Protein AF-A0A9D5B406-F1 (afdb_monomer_lite)

InterPro domains:
  IPR000823 Plant peroxidase [PR00461] (24-37)
  IPR000823 Plant peroxidase [PR00461] (43-53)
  IPR000823 Plant peroxidase [PR00461] (62-77)
  IPR000823 Plant peroxidase [PTHR31388] (1-112)
  IPR002016 Haem peroxidase [PF00141] (1-112)
  IPR002016 Haem peroxidase [PR00458] (44-61)
  IPR002016 Haem peroxidase [PR00458] (62-74)
  IPR002016 Haem peroxidase [PS50873] (1-112)
  IPR010255 Haem peroxidase superfamily [SSF48113] (1-112)

Sequence (112 aa):
SILLDDSTTIESEKTALPNLNSARGFQVIDNAKSQVEKVCPGVVSCADIVAVAARDASFAVGGPSWTVKLGRRDSTTASKSLANTDLPFFTDDLQTLISKFTIKGLTAKDMV

pLDDT: mean 97.73, std 0.97, range [92.56, 98.75]

Foldseek 3Di:
DQLDDDDPAADHLCCAPCNPVNPDDSVVLVVVVVVVCVVPNPDAASVVSVQVVVQVVCVVVPHDHDDGDGDDHDDPYHDSPCSNQLDDDPPDDLVRQQVSCVVVVHHSVNSD

Organism: Pisum sativum (NCBI:txid3888)

Structure (mmCIF, N/CA/C/O backbone):
data_AF-A0A9D5B406-F1
#
_entry.id   AF-A0A9D5B406-F1
#
loop_
_atom_site.group_PDB
_atom_site.id
_atom_site.type_symbol
_atom_site.label_atom_id
_atom_site.label_alt_id
_atom_site.label_comp_id
_atom_site.label_asym_id
_atom_site.label_entity_id
_atom_site.label_seq_id
_atom_site.pdbx_PDB_ins_code
_atom_site.Cartn_x
_atom_site.Cartn_y
_atom_site.Cartn_z
_atom_site.occupancy
_atom_site.B_iso_or_equiv
_atom_site.auth_seq_id
_atom_site.auth_comp_id
_atom_site.auth_asym_id
_atom_site.auth_atom_id
_atom_site.pdbx_PDB_model_num
ATOM 1 N N . SER A 1 1 ? -0.077 0.288 6.551 1.00 97.62 1 SER A N 1
ATOM 2 C CA . SER A 1 1 ? 0.194 1.652 7.029 1.00 97.62 1 SER A CA 1
ATOM 3 C C . SER A 1 1 ? -0.339 2.738 6.106 1.00 97.62 1 SER A C 1
ATOM 5 O O . SER A 1 1 ? -0.927 3.667 6.634 1.00 97.62 1 SER A O 1
ATOM 7 N N . ILE A 1 2 ? -0.239 2.620 4.773 1.00 98.62 2 ILE A N 1
ATOM 8 C CA . ILE A 1 2 ? -0.713 3.635 3.798 1.00 98.62 2 ILE A CA 1
ATOM 9 C C . ILE A 1 2 ? -2.132 4.205 4.003 1.00 98.62 2 ILE A C 1
ATOM 11 O O . ILE A 1 2 ? -2.424 5.320 3.582 1.00 98.62 2 ILE A O 1
ATOM 15 N N . LEU A 1 3 ? -3.031 3.458 4.646 1.00 98.50 3 LEU A N 1
ATOM 16 C CA . LEU A 1 3 ? -4.400 3.904 4.912 1.00 98.50 3 LEU A CA 1
ATOM 17 C C . LEU A 1 3 ? -4.514 4.903 6.075 1.00 98.50 3 LEU A C 1
ATOM 19 O O . LEU A 1 3 ? -5.529 5.587 6.160 1.00 98.50 3 LEU A O 1
ATOM 23 N N . LEU A 1 4 ? -3.504 4.989 6.946 1.00 98.44 4 LEU A N 1
ATOM 24 C CA . LEU A 1 4 ? -3.512 5.861 8.121 1.00 98.44 4 LEU A CA 1
ATOM 25 C C . LEU A 1 4 ? -3.400 7.331 7.704 1.00 98.44 4 LEU A C 1
ATOM 27 O O . LEU A 1 4 ? -2.519 7.692 6.921 1.00 98.44 4 LEU A O 1
ATOM 31 N N . ASP A 1 5 ? -4.285 8.166 8.240 1.00 98.25 5 ASP A N 1
ATOM 32 C CA . ASP A 1 5 ? -4.246 9.619 8.071 1.00 98.25 5 ASP A CA 1
ATOM 33 C C . ASP A 1 5 ? -3.248 10.282 9.026 1.00 98.25 5 ASP A C 1
ATOM 35 O O . ASP A 1 5 ? -2.796 9.677 10.003 1.00 98.25 5 ASP A O 1
ATOM 39 N N . ASP A 1 6 ? -2.900 11.534 8.721 1.00 97.19 6 ASP A N 1
ATOM 40 C CA . ASP A 1 6 ? -2.047 12.351 9.582 1.00 97.19 6 ASP A CA 1
ATOM 41 C C . ASP A 1 6 ? -2.679 12.528 10.970 1.00 97.19 6 ASP A C 1
ATOM 43 O O . ASP A 1 6 ? -3.889 12.717 11.122 1.00 97.19 6 ASP A O 1
ATOM 47 N N . SER A 1 7 ? -1.840 12.495 12.002 1.00 96.31 7 SER A N 1
ATOM 48 C CA . SER A 1 7 ? -2.231 12.800 13.379 1.00 96.31 7 SER A CA 1
ATOM 49 C C . SER A 1 7 ? -1.065 13.435 14.140 1.00 96.31 7 SER A C 1
ATOM 51 O O . SER A 1 7 ? 0.005 13.664 13.583 1.00 96.31 7 SER A O 1
ATOM 53 N N . THR A 1 8 ? -1.230 13.705 15.437 1.00 96.38 8 THR A N 1
ATOM 54 C CA . THR A 1 8 ? -0.137 14.234 16.273 1.00 96.38 8 THR A CA 1
ATOM 55 C C . THR A 1 8 ? 1.061 13.287 16.382 1.00 96.38 8 THR A C 1
ATOM 57 O O . THR A 1 8 ? 2.154 13.735 16.719 1.00 96.38 8 THR A O 1
ATOM 60 N N . THR A 1 9 ? 0.873 11.992 16.110 1.00 95.69 9 THR A N 1
ATOM 61 C CA . THR A 1 9 ? 1.912 10.954 16.216 1.00 95.69 9 THR A CA 1
ATOM 62 C C . THR A 1 9 ? 2.162 10.197 14.913 1.00 95.69 9 THR A C 1
ATOM 64 O O . THR A 1 9 ? 3.059 9.356 14.866 1.00 95.69 9 THR A O 1
ATOM 67 N N . ILE A 1 10 ? 1.389 10.471 13.858 1.00 97.75 10 ILE A N 1
ATOM 68 C CA . ILE A 1 10 ? 1.481 9.781 12.568 1.00 97.75 10 ILE A CA 1
ATOM 69 C C . ILE A 1 10 ? 1.740 10.811 11.477 1.00 97.75 10 ILE A C 1
ATOM 71 O O . ILE A 1 10 ? 0.909 11.684 11.246 1.00 97.75 10 ILE A O 1
ATOM 75 N N . GLU A 1 11 ? 2.860 10.647 10.774 1.00 97.81 11 GLU A N 1
ATOM 76 C CA . GLU A 1 11 ? 3.065 11.254 9.461 1.00 97.81 11 GLU A CA 1
ATOM 77 C C . GLU A 1 11 ? 2.643 10.244 8.385 1.00 97.81 11 GLU A C 1
ATOM 79 O O . GLU A 1 11 ? 3.234 9.169 8.233 1.00 97.81 11 GLU A O 1
ATOM 84 N N . SER A 1 12 ? 1.580 10.574 7.659 1.00 98.31 12 SER A N 1
ATOM 85 C CA . SER A 1 12 ? 0.925 9.692 6.706 1.00 98.31 12 SER A CA 1
ATOM 86 C C . SER A 1 12 ? 1.768 9.463 5.456 1.00 98.31 12 SER A C 1
ATOM 88 O O . SER A 1 12 ? 2.303 10.383 4.833 1.00 98.31 12 SER A O 1
ATOM 90 N N . GLU A 1 13 ? 1.780 8.211 5.002 1.00 98.75 13 GLU A N 1
ATOM 91 C CA . GLU A 1 13 ? 2.335 7.824 3.703 1.00 98.75 13 GLU A CA 1
ATOM 92 C C . GLU A 1 13 ? 1.551 8.422 2.527 1.00 98.75 13 GLU A C 1
ATOM 94 O O . GLU A 1 13 ? 2.097 8.501 1.426 1.00 98.75 13 GLU A O 1
ATOM 99 N N . LYS A 1 14 ? 0.307 8.884 2.731 1.00 98.50 14 LYS A N 1
ATOM 100 C CA . LYS A 1 14 ? -0.504 9.527 1.681 1.00 98.50 14 LYS A CA 1
ATOM 101 C C . LYS A 1 14 ? 0.144 10.808 1.150 1.00 98.50 14 LYS A C 1
ATOM 103 O O . LYS A 1 14 ? -0.087 11.170 0.000 1.00 98.50 14 LYS A O 1
ATOM 108 N N . THR A 1 15 ? 0.976 11.468 1.960 1.00 97.38 15 THR A N 1
ATOM 109 C CA . THR A 1 15 ? 1.705 12.685 1.571 1.00 97.38 15 THR A CA 1
ATOM 110 C C . THR A 1 15 ? 3.130 12.415 1.077 1.00 97.38 15 THR A C 1
ATOM 112 O O . THR A 1 15 ? 3.863 13.360 0.784 1.00 97.38 15 THR A O 1
ATOM 115 N N . ALA A 1 16 ? 3.552 11.147 0.976 1.00 98.12 16 ALA A N 1
ATOM 116 C CA . ALA A 1 16 ? 4.817 10.783 0.338 1.00 98.12 16 ALA A CA 1
ATOM 117 C C . ALA A 1 16 ? 4.793 11.180 -1.146 1.00 98.12 16 ALA A C 1
ATOM 119 O O . ALA A 1 16 ? 3.753 11.068 -1.790 1.00 98.12 16 ALA A O 1
ATOM 120 N N . LEU A 1 17 ? 5.933 11.594 -1.703 1.00 96.94 17 LEU A N 1
ATOM 121 C CA . LEU A 1 17 ? 6.056 12.042 -3.095 1.00 96.94 17 LEU A CA 1
ATOM 122 C C . LEU A 1 17 ? 5.413 11.085 -4.124 1.00 96.94 17 LEU A C 1
ATOM 124 O O . LEU A 1 17 ? 4.671 11.574 -4.972 1.00 96.94 17 LEU A O 1
ATOM 128 N N . PRO A 1 18 ? 5.617 9.752 -4.064 1.00 97.00 18 PRO A N 1
ATOM 129 C CA . PRO A 1 18 ? 4.979 8.825 -5.009 1.00 97.00 18 PRO A CA 1
ATOM 130 C C . PRO A 1 18 ? 3.458 8.662 -4.816 1.00 97.00 18 PRO A C 1
ATOM 132 O O . PRO A 1 18 ? 2.769 8.225 -5.738 1.00 97.00 18 PRO A O 1
ATOM 135 N N . ASN A 1 19 ? 2.922 9.003 -3.639 1.00 98.31 19 ASN A N 1
ATOM 136 C CA . ASN A 1 19 ? 1.504 8.831 -3.304 1.00 98.31 19 ASN A CA 1
ATOM 137 C C . ASN A 1 19 ? 0.696 10.127 -3.441 1.00 98.31 19 ASN A C 1
ATOM 139 O O . ASN A 1 19 ? -0.489 10.077 -3.781 1.00 98.31 19 ASN A O 1
ATOM 143 N N . LEU A 1 20 ? 1.318 11.276 -3.177 1.00 97.81 20 LEU A N 1
ATOM 144 C CA . LEU A 1 20 ? 0.671 12.580 -3.143 1.00 97.81 20 LEU A CA 1
ATOM 145 C C . LEU A 1 20 ? 0.045 12.903 -4.504 1.00 97.81 20 LEU A C 1
ATOM 147 O O . LEU A 1 20 ? 0.723 12.898 -5.527 1.00 97.81 20 LEU A O 1
ATOM 151 N N . ASN A 1 21 ? -1.259 13.197 -4.511 1.00 97.62 21 ASN A N 1
ATOM 152 C CA . ASN A 1 21 ? -2.044 13.444 -5.729 1.00 97.62 21 ASN A CA 1
ATOM 153 C C . ASN A 1 21 ? -1.989 12.299 -6.766 1.00 97.62 21 ASN A C 1
ATOM 155 O O . ASN A 1 21 ? -2.221 12.529 -7.951 1.00 97.62 21 ASN A O 1
ATOM 159 N N . SER A 1 22 ? -1.6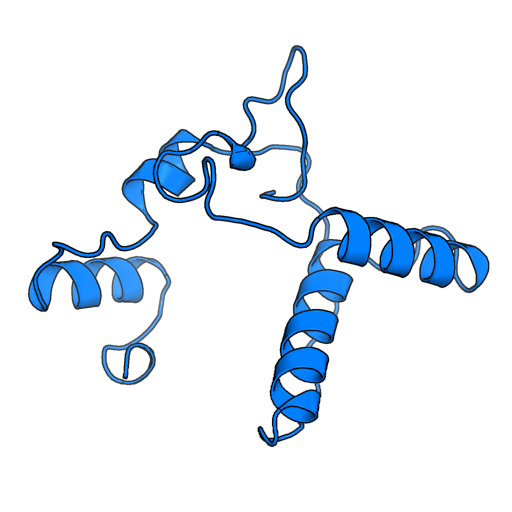99 11.073 -6.323 1.00 97.75 22 SER A N 1
ATOM 160 C CA . SER A 1 22 ? -1.536 9.891 -7.177 1.00 97.75 22 SER A CA 1
ATOM 161 C C . SER A 1 22 ? -2.340 8.704 -6.636 1.00 97.75 22 SER A C 1
ATOM 163 O O . SER A 1 22 ? -3.288 8.237 -7.277 1.00 97.75 22 SER A O 1
ATOM 165 N N . ALA A 1 23 ? -2.035 8.260 -5.411 1.00 98.19 23 ALA A N 1
ATOM 166 C CA . ALA A 1 23 ? -2.763 7.189 -4.743 1.00 98.19 23 ALA A CA 1
ATOM 167 C C . ALA A 1 23 ? -4.229 7.593 -4.499 1.00 98.19 23 ALA A C 1
ATOM 169 O O . ALA A 1 23 ? -4.531 8.718 -4.099 1.00 98.19 23 ALA A O 1
ATOM 170 N N . ARG A 1 24 ? -5.163 6.669 -4.752 1.00 98.44 24 ARG A N 1
ATOM 171 C CA . ARG A 1 24 ? -6.612 6.934 -4.741 1.00 98.44 24 ARG A CA 1
ATOM 172 C C . ARG A 1 24 ? -7.418 5.698 -4.352 1.00 98.44 24 ARG A C 1
ATOM 174 O O . ARG A 1 24 ? -6.900 4.588 -4.346 1.00 98.44 24 ARG A O 1
ATOM 181 N N . GLY A 1 25 ? -8.711 5.892 -4.089 1.00 97.94 25 GLY A N 1
ATOM 182 C CA . GLY A 1 25 ? -9.640 4.806 -3.755 1.00 97.94 25 GLY A CA 1
ATOM 183 C C . GLY A 1 25 ? -9.771 4.517 -2.258 1.00 97.94 25 GLY A C 1
ATOM 184 O O . GLY A 1 25 ? -10.434 3.550 -1.895 1.00 97.94 25 GLY A O 1
ATOM 185 N N . PHE A 1 26 ? -9.200 5.359 -1.391 1.00 98.50 26 PHE A N 1
ATOM 186 C CA . PHE A 1 26 ? -9.290 5.225 0.069 1.00 98.50 26 PHE A CA 1
ATOM 187 C C . PHE A 1 26 ? -10.741 5.093 0.558 1.00 98.50 26 PHE A C 1
ATOM 189 O O . PHE A 1 26 ? -11.061 4.163 1.287 1.00 98.50 26 PHE A O 1
ATOM 196 N N . GLN A 1 27 ? -11.651 5.911 0.027 1.00 98.12 27 GLN A N 1
ATOM 197 C CA . GLN A 1 27 ? -13.073 5.890 0.371 1.00 98.12 27 GLN A CA 1
ATOM 198 C C . GLN A 1 27 ? -13.785 4.578 -0.003 1.00 98.12 27 GLN A C 1
ATOM 200 O O . GLN A 1 27 ? -14.790 4.210 0.604 1.00 98.12 27 GLN A O 1
ATOM 205 N N . VAL A 1 28 ? -13.284 3.866 -1.021 1.00 98.44 28 VAL A N 1
ATOM 206 C CA . VAL A 1 28 ? -13.820 2.552 -1.411 1.00 98.44 28 VAL A CA 1
ATOM 207 C C . VAL A 1 28 ? -13.423 1.511 -0.368 1.00 98.44 28 VAL A C 1
ATOM 209 O O . VAL A 1 28 ? -14.254 0.693 0.026 1.00 98.44 28 VAL A O 1
ATOM 212 N N . ILE A 1 29 ? -12.183 1.583 0.123 1.00 98.62 29 ILE A N 1
ATOM 213 C CA . ILE A 1 29 ? -11.692 0.727 1.207 1.00 98.62 29 ILE A CA 1
ATOM 214 C C . ILE A 1 29 ? -12.436 1.021 2.515 1.00 98.62 29 ILE A C 1
ATOM 216 O O . ILE A 1 29 ? -12.846 0.078 3.187 1.00 98.62 29 ILE A O 1
ATOM 220 N N . ASP A 1 30 ? -12.703 2.290 2.834 1.00 98.38 30 ASP A N 1
ATOM 221 C CA . ASP A 1 30 ? -13.482 2.669 4.022 1.00 98.38 30 ASP A CA 1
ATOM 222 C C . ASP A 1 30 ? -14.910 2.111 3.977 1.00 98.38 30 ASP A C 1
ATOM 224 O O . ASP A 1 30 ? -15.406 1.562 4.964 1.00 98.38 30 ASP A O 1
ATOM 228 N N . ASN A 1 31 ? -15.572 2.193 2.816 1.00 98.62 31 ASN A N 1
ATOM 229 C CA . ASN A 1 31 ? -16.903 1.614 2.642 1.00 98.62 31 ASN A CA 1
ATOM 230 C C . ASN A 1 31 ? -16.864 0.089 2.805 1.00 98.62 31 ASN A C 1
ATOM 232 O O . ASN A 1 31 ? -17.644 -0.459 3.583 1.00 98.62 31 ASN A O 1
ATOM 236 N N . ALA A 1 32 ? -15.917 -0.587 2.145 1.00 98.50 32 ALA A N 1
ATOM 237 C CA . ALA A 1 32 ? -15.741 -2.030 2.280 1.00 98.50 32 ALA A CA 1
ATOM 238 C C . ALA A 1 32 ? -15.521 -2.433 3.747 1.00 98.50 32 ALA A C 1
ATOM 240 O O . ALA A 1 32 ? -16.217 -3.316 4.251 1.00 98.50 32 ALA A O 1
ATOM 241 N N . LYS A 1 33 ? -14.633 -1.732 4.465 1.00 98.44 33 LYS A N 1
ATOM 242 C CA . LYS A 1 33 ? -14.397 -1.941 5.898 1.00 98.44 33 LYS A CA 1
ATOM 243 C C . LYS A 1 33 ? -15.675 -1.754 6.710 1.00 98.44 33 LYS A C 1
ATOM 245 O O . LYS A 1 33 ? -15.999 -2.619 7.514 1.00 98.44 33 LYS A O 1
ATOM 250 N N . SER A 1 34 ? -16.435 -0.687 6.467 1.00 98.62 34 SER A N 1
ATOM 251 C CA . SER A 1 34 ? -17.707 -0.440 7.155 1.00 98.62 34 SER A CA 1
ATOM 252 C C . SER A 1 34 ? -18.719 -1.572 6.950 1.00 98.62 34 SER A C 1
ATOM 254 O O . SER A 1 34 ? -19.373 -1.979 7.908 1.00 98.62 34 SER A O 1
ATOM 256 N N . GLN A 1 35 ? -18.858 -2.103 5.730 1.00 98.62 35 GLN A N 1
ATOM 257 C CA . GLN A 1 35 ? -19.783 -3.216 5.485 1.00 98.62 35 GLN A CA 1
ATOM 258 C C . GLN A 1 35 ? -19.308 -4.507 6.149 1.00 98.62 35 GLN A C 1
ATOM 260 O O . GLN A 1 35 ? -20.115 -5.210 6.752 1.00 98.62 35 GLN A O 1
ATOM 265 N N . VAL A 1 36 ? -18.009 -4.801 6.081 1.00 98.31 36 VAL A N 1
ATOM 266 C CA . VAL A 1 36 ? -17.432 -5.992 6.715 1.00 98.31 36 VAL A CA 1
ATOM 267 C C . VAL A 1 36 ? -17.598 -5.934 8.234 1.00 98.31 36 VAL A C 1
ATOM 269 O O . VAL A 1 36 ? -18.028 -6.912 8.834 1.00 98.31 36 VAL A O 1
ATOM 272 N N . GLU A 1 37 ? -17.374 -4.776 8.855 1.00 98.56 37 GLU A N 1
ATOM 273 C CA . GLU A 1 37 ? -17.553 -4.590 10.301 1.00 98.56 37 GLU A CA 1
ATOM 274 C C . GLU A 1 37 ? -19.001 -4.781 10.769 1.00 98.56 37 GLU A C 1
ATOM 276 O O . GLU A 1 37 ? -19.219 -5.213 11.895 1.00 98.56 37 GLU A O 1
ATOM 281 N N . LYS A 1 38 ? -20.007 -4.528 9.920 1.00 98.56 38 LYS A N 1
ATOM 282 C CA . LYS A 1 38 ? -21.411 -4.841 10.255 1.00 98.56 38 LYS A CA 1
ATOM 283 C C . LYS A 1 38 ? -21.681 -6.343 10.315 1.00 98.56 38 LYS A C 1
ATOM 285 O O . LYS A 1 38 ? -22.609 -6.761 11.000 1.00 98.56 38 LYS A O 1
ATOM 290 N N . VAL A 1 39 ? -20.914 -7.135 9.569 1.00 98.38 39 VAL A N 1
ATOM 291 C CA . VAL A 1 39 ? -21.070 -8.592 9.493 1.00 98.38 39 VAL A CA 1
ATOM 292 C C . VAL A 1 39 ? -20.223 -9.280 10.561 1.00 98.38 39 VAL A C 1
ATOM 294 O O . VAL A 1 39 ? -20.704 -10.181 11.243 1.00 98.38 39 VAL A O 1
ATOM 297 N N . CYS A 1 40 ? -18.969 -8.858 10.720 1.00 97.81 40 CYS A N 1
ATOM 298 C CA . CYS A 1 40 ? -18.016 -9.451 11.654 1.00 97.81 40 CYS A CA 1
ATOM 299 C C . CYS A 1 40 ? -17.144 -8.376 12.338 1.00 97.81 40 CYS A C 1
ATOM 301 O O . CYS A 1 40 ? -16.000 -8.148 11.931 1.00 97.81 40 CYS A O 1
ATOM 303 N N . PRO A 1 41 ? -17.663 -7.736 13.406 1.00 98.31 41 PRO A N 1
ATOM 304 C CA . PRO A 1 41 ? -16.974 -6.650 14.098 1.00 98.31 41 PRO A CA 1
ATOM 305 C C . PRO A 1 41 ? -15.586 -7.050 14.614 1.00 98.31 41 PRO A C 1
ATOM 307 O O . PRO A 1 41 ? -15.443 -8.038 15.335 1.00 98.31 41 PRO A O 1
ATOM 310 N N . GLY A 1 42 ? -14.562 -6.271 14.271 1.00 96.69 42 GLY A N 1
ATOM 311 C CA . GLY A 1 42 ? -13.193 -6.419 14.767 1.00 96.69 42 GLY A CA 1
ATOM 312 C C . GLY A 1 42 ? -12.444 -7.664 14.279 1.00 96.69 42 GLY A C 1
ATOM 313 O O . GLY A 1 42 ? -11.378 -7.968 14.815 1.00 96.69 42 GLY A O 1
ATOM 314 N N . VAL A 1 43 ? -12.973 -8.392 13.289 1.00 98.31 43 VAL A N 1
ATOM 315 C CA . VAL A 1 43 ? -12.377 -9.656 12.819 1.00 98.31 43 VAL A CA 1
ATOM 316 C C . VAL A 1 43 ? -11.412 -9.438 11.656 1.00 98.31 43 VAL A C 1
ATOM 318 O O . VAL A 1 43 ? -10.299 -9.964 11.667 1.00 98.31 43 VAL A O 1
ATOM 321 N N . VAL A 1 44 ? -11.825 -8.683 10.636 1.00 98.38 44 VAL A N 1
ATOM 322 C CA . VAL A 1 44 ? -11.066 -8.559 9.381 1.00 98.38 44 VAL A CA 1
ATOM 323 C C . VAL A 1 44 ? -10.192 -7.311 9.413 1.00 98.38 44 VAL A C 1
ATOM 325 O O . VAL A 1 44 ? -10.695 -6.201 9.573 1.00 98.38 44 VAL A O 1
ATOM 328 N N . SER A 1 45 ? -8.884 -7.464 9.224 1.00 98.56 45 SER A N 1
ATOM 329 C CA . SER A 1 45 ? -7.957 -6.329 9.178 1.00 98.56 45 SER A CA 1
ATOM 330 C C . SER A 1 45 ? -8.123 -5.498 7.902 1.00 98.56 45 SER A C 1
ATOM 332 O O . SER A 1 45 ? -8.492 -6.008 6.840 1.00 98.56 45 SER A O 1
ATOM 334 N N . CYS A 1 46 ? -7.804 -4.207 7.979 1.00 98.62 46 CYS A N 1
ATOM 335 C CA . CYS A 1 46 ? -7.728 -3.347 6.797 1.00 98.62 46 CYS A CA 1
ATOM 336 C C . CYS A 1 46 ? -6.660 -3.849 5.809 1.00 98.62 46 CYS A C 1
ATOM 338 O O . CYS A 1 46 ? -6.852 -3.771 4.595 1.00 98.62 46 CYS A O 1
ATOM 340 N N . ALA A 1 47 ? -5.561 -4.416 6.314 1.00 98.75 47 ALA A N 1
ATOM 341 C CA . ALA A 1 47 ? -4.520 -5.042 5.506 1.00 98.75 47 ALA A CA 1
ATOM 342 C C . ALA A 1 47 ? -5.054 -6.195 4.637 1.00 98.75 47 ALA A C 1
ATOM 344 O O . ALA A 1 47 ? -4.712 -6.282 3.456 1.00 98.75 47 ALA A O 1
ATOM 345 N N . ASP A 1 48 ? -5.906 -7.063 5.189 1.00 98.69 48 ASP A N 1
ATOM 346 C CA . ASP A 1 48 ? -6.511 -8.149 4.416 1.00 98.69 48 ASP A CA 1
ATOM 347 C C . ASP A 1 48 ? -7.623 -7.657 3.483 1.00 98.69 48 ASP A C 1
ATOM 349 O O . ASP A 1 48 ? -7.734 -8.167 2.368 1.00 98.69 48 ASP A O 1
ATOM 353 N N . ILE A 1 49 ? -8.383 -6.623 3.862 1.00 98.62 49 ILE A N 1
ATOM 354 C CA . ILE A 1 49 ? -9.361 -5.992 2.957 1.00 98.62 49 ILE A CA 1
ATOM 355 C C . ILE A 1 49 ? -8.675 -5.465 1.699 1.00 98.62 49 ILE A C 1
ATOM 357 O O . ILE A 1 49 ? -9.140 -5.746 0.599 1.00 98.62 49 ILE A O 1
ATOM 361 N N . VAL A 1 50 ? -7.551 -4.754 1.831 1.00 98.50 50 VAL A N 1
ATOM 362 C CA . VAL A 1 50 ? -6.799 -4.260 0.665 1.00 98.50 50 VAL A CA 1
ATOM 363 C C . VAL A 1 50 ? -6.277 -5.416 -0.191 1.00 98.50 50 VAL A C 1
ATOM 365 O O . VAL A 1 50 ? -6.361 -5.351 -1.416 1.00 98.50 50 VAL A O 1
ATOM 368 N N . ALA A 1 51 ? -5.781 -6.493 0.427 1.00 98.50 51 ALA A N 1
ATOM 369 C CA . ALA A 1 51 ? -5.282 -7.656 -0.305 1.00 98.50 51 ALA A CA 1
ATOM 370 C C . ALA A 1 51 ? -6.387 -8.366 -1.110 1.00 98.50 51 ALA A C 1
ATOM 372 O O . ALA A 1 51 ? -6.168 -8.745 -2.261 1.00 98.50 51 ALA A O 1
ATOM 373 N N . VAL A 1 52 ? -7.579 -8.526 -0.527 1.00 98.31 52 VAL A N 1
ATOM 374 C CA . VAL A 1 52 ? -8.740 -9.113 -1.214 1.00 98.31 52 VAL A CA 1
ATOM 375 C C . VAL A 1 52 ? -9.268 -8.171 -2.293 1.00 98.31 52 VAL A C 1
ATOM 377 O O . VAL A 1 52 ? -9.475 -8.610 -3.422 1.00 98.31 52 VAL A O 1
ATOM 380 N N . ALA A 1 53 ? -9.393 -6.876 -1.993 1.00 98.25 53 ALA A N 1
ATOM 381 C CA . ALA A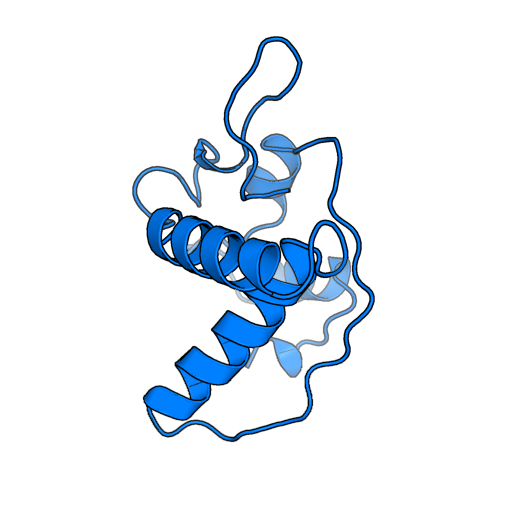 1 53 ? -9.840 -5.870 -2.953 1.00 98.25 53 ALA A CA 1
ATOM 382 C C . ALA A 1 53 ? -8.931 -5.807 -4.190 1.00 98.25 53 ALA A C 1
ATOM 384 O O . ALA A 1 53 ? -9.432 -5.685 -5.304 1.00 98.25 53 ALA A O 1
ATOM 385 N N . ALA A 1 54 ? -7.610 -5.947 -4.025 1.00 98.12 54 ALA A N 1
ATOM 386 C CA . ALA A 1 54 ? -6.673 -5.994 -5.146 1.00 98.12 54 ALA A CA 1
ATOM 387 C C . ALA A 1 54 ? -6.903 -7.218 -6.055 1.00 98.12 54 ALA A C 1
ATOM 389 O O . ALA A 1 54 ? -6.903 -7.083 -7.281 1.00 98.12 54 ALA A O 1
ATOM 390 N N . ARG A 1 55 ? -7.152 -8.402 -5.472 1.00 98.12 55 ARG A N 1
ATOM 391 C CA . ARG A 1 55 ? -7.494 -9.617 -6.233 1.00 98.12 55 ARG A CA 1
ATOM 392 C C . ARG A 1 55 ? -8.819 -9.449 -6.968 1.00 98.12 55 ARG A C 1
ATOM 394 O O . ARG A 1 55 ? -8.893 -9.738 -8.159 1.00 98.12 55 ARG A O 1
ATOM 401 N N . ASP A 1 56 ? -9.847 -8.962 -6.278 1.00 98.12 56 ASP A N 1
ATOM 402 C CA . ASP A 1 56 ? -11.183 -8.774 -6.852 1.00 98.12 56 ASP A CA 1
ATOM 403 C C . ASP A 1 56 ? -11.174 -7.729 -7.977 1.00 98.12 56 ASP A C 1
ATOM 405 O O . ASP A 1 56 ? -11.784 -7.947 -9.021 1.00 98.12 56 ASP A O 1
ATOM 409 N N . ALA A 1 57 ? -10.424 -6.633 -7.813 1.00 97.56 57 ALA A N 1
ATOM 410 C CA . ALA A 1 57 ? -10.248 -5.621 -8.850 1.00 97.56 57 ALA A CA 1
ATOM 411 C C . ALA A 1 57 ? -9.536 -6.182 -10.091 1.00 97.56 57 ALA A C 1
ATOM 413 O O . ALA A 1 57 ? -9.964 -5.899 -11.207 1.00 97.56 57 ALA A O 1
ATOM 414 N N . SER A 1 58 ? -8.492 -7.004 -9.911 1.00 97.62 58 SER A N 1
ATOM 415 C CA . SER A 1 58 ? -7.808 -7.681 -11.022 1.00 97.62 58 SER A CA 1
ATOM 416 C C . SER A 1 58 ? -8.752 -8.623 -11.774 1.00 97.62 58 SER A C 1
ATOM 418 O O . SER A 1 58 ? -8.836 -8.563 -13.000 1.00 97.62 58 SER A O 1
ATOM 420 N N . PHE A 1 59 ? -9.526 -9.434 -11.050 1.00 98.31 59 PHE A N 1
ATOM 421 C CA . PHE A 1 59 ? -10.514 -10.332 -11.647 1.00 98.31 59 PHE A CA 1
ATOM 422 C C . PHE A 1 59 ? -11.614 -9.574 -12.405 1.00 98.31 59 PHE A C 1
ATOM 424 O O . PHE A 1 59 ? -11.977 -9.957 -13.516 1.00 98.31 59 PHE A O 1
ATOM 431 N N . ALA A 1 60 ? -12.103 -8.458 -11.853 1.00 98.12 60 ALA A N 1
ATOM 432 C CA . ALA A 1 60 ? -13.146 -7.638 -12.472 1.00 98.12 60 ALA A CA 1
ATOM 433 C C . ALA A 1 60 ? -12.742 -7.052 -13.839 1.00 98.12 60 ALA A C 1
ATOM 435 O O . ALA A 1 60 ? -13.615 -6.752 -14.652 1.00 98.12 60 ALA A O 1
ATOM 436 N N . VAL A 1 61 ? -11.439 -6.917 -14.109 1.00 98.00 61 VAL A N 1
ATOM 437 C CA . VAL A 1 61 ? -10.903 -6.455 -15.402 1.00 98.00 61 VAL A CA 1
ATOM 438 C C . VAL A 1 61 ? -10.348 -7.594 -16.271 1.00 98.00 61 VAL A C 1
ATOM 440 O O . VAL A 1 61 ? -9.605 -7.342 -17.215 1.00 98.00 61 VAL A O 1
ATOM 443 N N . GLY A 1 62 ? -10.718 -8.848 -15.980 1.00 98.12 62 GLY A N 1
ATOM 444 C CA . GLY A 1 62 ? -10.360 -10.028 -16.779 1.00 98.12 62 GLY A CA 1
ATOM 445 C C . GLY A 1 62 ? -9.082 -10.751 -16.344 1.00 98.12 62 GLY A C 1
ATOM 446 O O . GLY A 1 62 ? -8.627 -11.655 -17.042 1.00 98.12 62 GLY A O 1
ATOM 447 N N . GLY A 1 63 ? -8.496 -10.372 -15.206 1.00 97.44 63 GLY A N 1
ATOM 448 C CA . GLY A 1 63 ? -7.378 -11.088 -14.597 1.00 97.44 63 GLY A CA 1
ATOM 449 C C . GLY A 1 63 ? -7.779 -12.445 -14.001 1.00 97.44 63 GLY A C 1
ATOM 450 O O . GLY A 1 63 ? -8.965 -12.772 -13.892 1.00 97.44 63 GLY A O 1
ATOM 451 N N . PRO A 1 64 ? -6.797 -13.263 -13.585 1.00 96.62 64 PRO A N 1
ATOM 452 C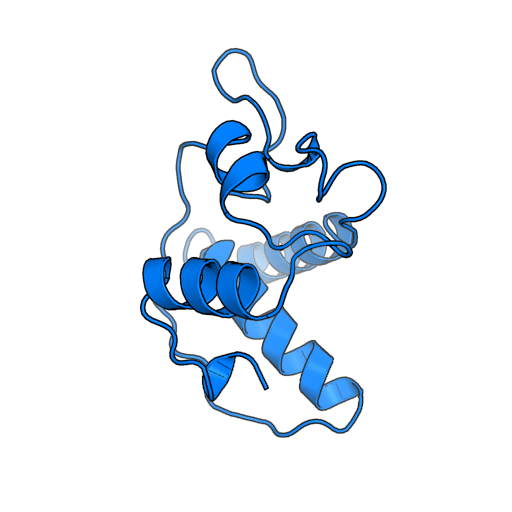 CA . PRO A 1 64 ? -7.075 -14.531 -12.926 1.00 96.62 64 PRO A CA 1
ATOM 453 C C . PRO A 1 64 ? -7.691 -14.311 -11.538 1.00 96.62 64 PRO A C 1
ATOM 455 O O . PRO A 1 64 ? -7.504 -13.275 -10.908 1.00 96.62 64 PRO A O 1
ATOM 458 N N . SER A 1 65 ? -8.379 -15.327 -11.021 1.00 95.81 65 SER A N 1
ATOM 459 C CA . SER A 1 65 ? -8.741 -15.388 -9.603 1.00 95.81 65 SER A CA 1
ATOM 460 C C . SER A 1 65 ? -7.837 -16.378 -8.880 1.00 95.81 65 SER A C 1
ATOM 462 O O . SER A 1 65 ? -7.450 -17.409 -9.429 1.00 95.81 65 SER A O 1
ATOM 464 N N . TRP A 1 66 ? -7.501 -16.067 -7.634 1.00 97.06 66 TRP A N 1
ATOM 465 C CA . TRP A 1 66 ? -6.715 -16.926 -6.756 1.00 97.06 66 TRP A CA 1
ATOM 466 C C . TRP A 1 66 ? -7.172 -16.763 -5.309 1.00 97.06 66 TRP A C 1
ATOM 468 O O . TRP A 1 66 ? -7.764 -15.744 -4.944 1.00 97.06 66 TRP A O 1
ATOM 478 N N . THR A 1 67 ? -6.886 -17.751 -4.462 1.00 97.81 67 THR A N 1
ATOM 479 C CA . THR A 1 67 ? -7.143 -17.648 -3.020 1.00 97.81 67 THR A CA 1
ATOM 480 C C . THR A 1 67 ? -6.090 -16.753 -2.374 1.00 97.81 67 THR A C 1
ATOM 482 O O . THR A 1 67 ? -4.912 -17.108 -2.297 1.00 97.81 67 THR A O 1
ATOM 485 N N . VAL A 1 68 ? -6.511 -15.581 -1.899 1.00 97.69 68 VAL A N 1
ATOM 486 C CA . VAL A 1 68 ? -5.646 -14.651 -1.165 1.00 97.69 68 VAL A CA 1
ATOM 487 C C . VAL A 1 68 ? -5.322 -15.248 0.205 1.00 97.69 68 VAL A C 1
ATOM 489 O O . VAL A 1 68 ? -6.223 -15.625 0.950 1.00 97.69 68 VAL A O 1
ATOM 492 N N . LYS A 1 69 ? -4.034 -15.333 0.559 1.00 98.00 69 LYS A N 1
ATOM 493 C CA . LYS A 1 69 ? -3.618 -15.683 1.927 1.00 98.00 69 LYS A CA 1
ATOM 494 C C . LYS A 1 69 ? -4.044 -14.562 2.875 1.00 98.00 69 LYS A C 1
ATOM 496 O O . LYS A 1 69 ? -3.683 -13.416 2.612 1.00 98.00 69 LYS A O 1
ATOM 501 N N . LEU A 1 70 ? -4.763 -14.894 3.945 1.00 97.94 70 LEU A N 1
ATOM 502 C CA . LEU A 1 70 ? -5.266 -13.957 4.960 1.00 97.94 70 LEU A CA 1
ATOM 503 C C . LEU A 1 70 ? -4.525 -14.134 6.295 1.00 97.94 70 LEU A C 1
ATOM 505 O O . LEU A 1 70 ? -3.730 -15.061 6.450 1.00 97.94 70 LEU A O 1
ATOM 509 N N . GLY A 1 71 ? -4.803 -13.255 7.257 1.00 97.94 71 GLY A N 1
ATOM 510 C CA . GLY A 1 71 ? -4.210 -13.240 8.594 1.00 97.94 71 GLY A CA 1
ATOM 511 C C . GLY A 1 71 ? -3.262 -12.064 8.836 1.00 97.94 71 GLY A C 1
ATOM 512 O O . GLY A 1 71 ? -2.562 -12.047 9.851 1.00 97.94 71 GLY A O 1
ATOM 513 N N . ARG A 1 72 ? -3.208 -11.077 7.929 1.00 98.69 72 ARG A N 1
ATOM 514 C CA . ARG A 1 72 ? -2.428 -9.854 8.167 1.00 98.69 72 ARG A CA 1
ATOM 515 C C . ARG A 1 72 ? -3.085 -9.043 9.277 1.00 98.69 72 ARG A C 1
ATOM 517 O O . ARG A 1 72 ? -4.301 -9.073 9.450 1.00 98.69 72 ARG A O 1
ATOM 524 N N . ARG A 1 73 ? -2.281 -8.283 10.017 1.00 98.50 73 ARG A N 1
ATOM 525 C CA . ARG A 1 73 ? -2.755 -7.351 11.047 1.00 98.50 73 ARG A CA 1
ATOM 526 C C . ARG A 1 73 ? -2.434 -5.920 10.648 1.00 98.50 73 ARG A C 1
ATOM 528 O O . ARG A 1 73 ? -1.482 -5.677 9.908 1.00 98.50 73 ARG A O 1
ATOM 535 N N . ASP A 1 74 ? -3.230 -4.992 11.159 1.00 98.50 74 ASP A N 1
ATOM 536 C CA . ASP A 1 74 ? -3.063 -3.574 10.874 1.00 98.50 74 ASP A CA 1
ATOM 537 C C . ASP A 1 74 ? -1.891 -2.982 11.662 1.00 98.50 74 ASP A C 1
ATOM 539 O O . ASP A 1 74 ? -1.669 -3.301 12.832 1.00 98.50 74 ASP A O 1
ATOM 543 N N . SER A 1 75 ? -1.125 -2.123 10.995 1.00 97.88 75 SER A N 1
ATOM 544 C CA . SER A 1 75 ? -0.031 -1.361 11.596 1.00 97.88 75 SER A CA 1
ATOM 545 C C . SER A 1 75 ? -0.572 -0.248 12.493 1.00 97.88 75 SER A C 1
ATOM 547 O O . SER A 1 75 ? -1.559 0.393 12.140 1.00 97.88 75 SER A O 1
ATOM 549 N N . THR A 1 76 ? 0.129 0.062 13.582 1.00 97.31 76 THR A N 1
ATOM 550 C CA . THR A 1 76 ? -0.157 1.225 14.446 1.00 97.31 76 THR A CA 1
ATOM 551 C C . THR A 1 76 ? 0.649 2.473 14.074 1.00 97.31 76 THR A C 1
ATOM 553 O O . THR A 1 76 ? 0.458 3.529 14.668 1.00 97.31 76 THR A O 1
ATOM 556 N N . THR A 1 77 ? 1.551 2.360 13.097 1.00 97.50 77 THR A N 1
ATOM 557 C CA . THR A 1 77 ? 2.418 3.436 12.607 1.00 97.50 77 THR A CA 1
ATOM 558 C C . THR A 1 77 ? 2.406 3.490 11.079 1.00 97.50 77 THR A C 1
ATOM 560 O O . THR A 1 77 ? 2.018 2.527 10.407 1.00 97.50 77 THR A O 1
ATOM 563 N N . ALA A 1 78 ? 2.838 4.624 10.529 1.00 98.25 78 ALA A N 1
ATOM 564 C CA . ALA A 1 78 ? 3.114 4.807 9.108 1.00 98.25 78 ALA A CA 1
ATOM 565 C C . ALA A 1 78 ? 4.524 5.369 8.910 1.00 98.25 78 ALA A C 1
ATOM 567 O O . ALA A 1 78 ? 5.101 5.938 9.837 1.00 98.25 78 ALA A O 1
ATOM 568 N N . SER A 1 79 ? 5.095 5.175 7.720 1.00 98.12 79 SER A N 1
ATOM 569 C CA . SER A 1 79 ? 6.432 5.678 7.405 1.00 98.12 79 SER A CA 1
ATOM 570 C C . SER A 1 79 ? 6.473 6.339 6.035 1.00 98.12 79 SER A C 1
ATOM 572 O O . SER A 1 79 ? 6.752 5.710 5.014 1.00 98.12 79 SER A O 1
ATOM 574 N N . LYS A 1 80 ? 6.243 7.654 6.019 1.00 98.19 80 LYS A N 1
ATOM 575 C CA . LYS A 1 80 ? 6.404 8.474 4.816 1.00 98.19 80 LYS A CA 1
ATOM 576 C C . LYS A 1 80 ? 7.831 8.431 4.263 1.00 98.19 80 LYS A C 1
ATOM 578 O O . LYS A 1 80 ? 8.008 8.427 3.049 1.00 98.19 80 LYS A O 1
ATOM 583 N N . SER A 1 81 ? 8.844 8.369 5.131 1.00 98.00 81 SER A N 1
ATOM 584 C CA . SER A 1 81 ? 10.243 8.241 4.711 1.00 98.00 81 SER A CA 1
ATOM 585 C C . SER A 1 81 ? 10.486 6.947 3.935 1.00 98.00 81 SER A C 1
ATOM 587 O O . SER A 1 81 ? 11.013 7.023 2.830 1.00 98.00 81 SER A O 1
ATOM 589 N N . LEU A 1 82 ? 10.022 5.795 4.440 1.00 97.38 82 LEU A N 1
ATOM 590 C CA . LEU A 1 82 ? 10.115 4.528 3.709 1.00 97.38 82 LEU A CA 1
ATOM 591 C C . LEU A 1 82 ? 9.292 4.550 2.420 1.00 97.38 82 LEU A C 1
ATOM 593 O O . LEU A 1 82 ? 9.751 4.048 1.403 1.00 97.38 82 LEU A O 1
ATOM 597 N N . ALA A 1 83 ? 8.107 5.168 2.412 1.00 97.88 83 ALA A N 1
ATOM 598 C CA . ALA A 1 83 ? 7.344 5.326 1.174 1.00 97.88 83 ALA A CA 1
ATOM 599 C C . ALA A 1 83 ? 8.106 6.155 0.122 1.00 97.88 83 ALA A C 1
ATOM 601 O O . ALA A 1 83 ? 8.066 5.817 -1.057 1.00 97.88 83 ALA A O 1
ATOM 602 N N . ASN A 1 84 ? 8.837 7.199 0.529 1.00 97.25 84 ASN A N 1
ATOM 603 C CA . ASN A 1 84 ? 9.660 8.004 -0.378 1.00 97.25 84 ASN A CA 1
ATOM 604 C C . ASN A 1 84 ? 10.885 7.249 -0.919 1.00 97.25 84 ASN A C 1
ATOM 606 O O . ASN A 1 84 ? 11.298 7.517 -2.044 1.00 97.25 84 ASN A O 1
ATOM 610 N N . THR A 1 85 ? 11.488 6.349 -0.138 1.00 95.75 85 THR A N 1
ATOM 611 C CA . THR A 1 85 ? 12.711 5.637 -0.546 1.00 95.75 85 THR A CA 1
ATOM 612 C C . THR A 1 85 ? 12.430 4.331 -1.278 1.00 95.75 85 THR A C 1
ATOM 614 O O . THR A 1 85 ? 13.130 3.992 -2.233 1.00 95.75 85 THR A O 1
ATOM 617 N N . ASP A 1 86 ? 11.409 3.596 -0.846 1.00 96.38 86 ASP A N 1
ATOM 618 C CA . ASP A 1 86 ? 11.228 2.198 -1.233 1.00 96.38 86 ASP A CA 1
ATOM 619 C C . ASP A 1 86 ? 10.308 2.033 -2.441 1.00 96.38 86 ASP A C 1
ATOM 621 O O . ASP A 1 86 ? 10.378 1.013 -3.129 1.00 96.38 86 ASP A O 1
ATOM 625 N N . LEU A 1 87 ? 9.443 3.016 -2.713 1.00 97.19 87 LEU A N 1
ATOM 626 C CA . LEU A 1 87 ? 8.610 2.988 -3.907 1.00 97.19 87 LEU A CA 1
ATOM 627 C C . LEU A 1 87 ? 9.465 3.313 -5.148 1.00 97.19 87 LEU A C 1
ATOM 629 O O . LEU A 1 87 ? 10.266 4.257 -5.133 1.00 97.19 87 LEU A O 1
ATOM 633 N N . PRO A 1 88 ? 9.338 2.531 -6.234 1.00 96.44 88 PRO A N 1
ATOM 634 C CA . PRO A 1 88 ? 9.967 2.852 -7.509 1.00 96.44 88 PRO A CA 1
ATOM 635 C C . PRO A 1 88 ? 9.530 4.220 -8.034 1.00 96.44 88 PRO A C 1
ATOM 637 O O . PRO A 1 88 ? 8.366 4.601 -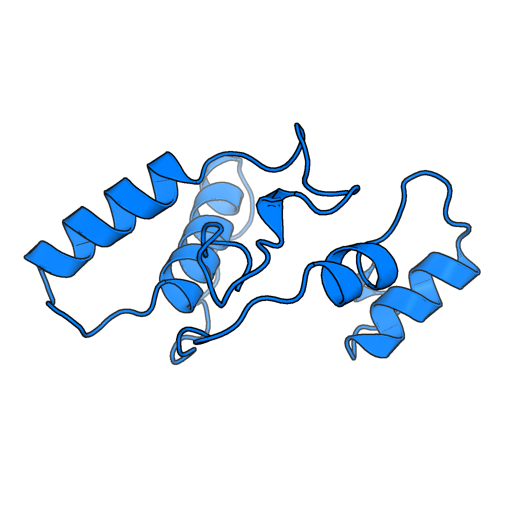7.907 1.00 96.44 88 PRO A O 1
ATOM 640 N N . PHE A 1 89 ? 10.460 4.942 -8.649 1.00 94.56 89 PHE A N 1
ATOM 641 C CA . PHE A 1 89 ? 10.181 6.186 -9.351 1.00 94.56 89 PHE A CA 1
ATOM 642 C C . PHE A 1 89 ? 10.186 5.942 -10.861 1.00 94.56 89 PHE A C 1
ATOM 644 O O . PHE A 1 89 ? 10.889 5.067 -11.359 1.00 94.56 89 PHE A O 1
ATOM 651 N N . PHE A 1 90 ? 9.415 6.724 -11.616 1.00 92.56 90 PHE A N 1
ATOM 652 C CA . PHE A 1 90 ? 9.260 6.510 -13.062 1.00 92.56 90 PHE A CA 1
ATOM 653 C C . PHE A 1 90 ? 10.539 6.788 -13.873 1.00 92.56 90 PHE A C 1
ATOM 655 O O . PHE A 1 90 ? 10.594 6.447 -15.051 1.00 92.56 90 PHE A O 1
ATOM 662 N N . THR A 1 91 ? 11.552 7.413 -13.262 1.00 95.88 91 THR A N 1
ATOM 663 C CA . THR A 1 91 ? 12.874 7.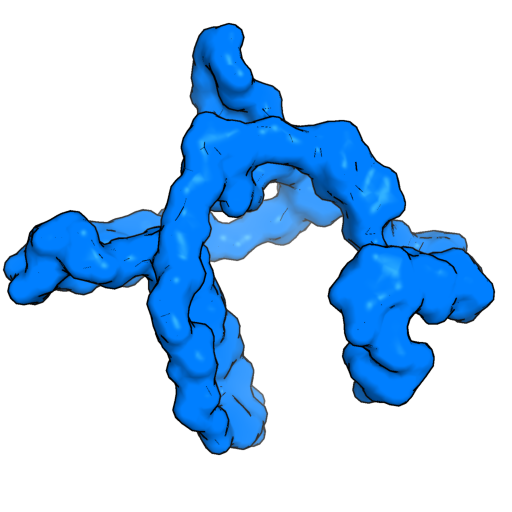651 -13.867 1.00 95.88 91 THR A CA 1
ATOM 664 C C . THR A 1 91 ? 13.947 6.676 -13.383 1.00 95.88 91 THR A C 1
ATOM 666 O O . THR A 1 91 ? 15.109 6.861 -13.735 1.00 95.88 91 THR A O 1
ATOM 669 N N . ASP A 1 92 ? 13.604 5.696 -12.542 1.00 96.75 92 ASP A N 1
ATOM 670 C CA . ASP A 1 92 ? 14.570 4.704 -12.069 1.00 96.75 92 ASP A CA 1
ATOM 671 C C . ASP A 1 92 ? 15.052 3.832 -13.238 1.00 96.75 92 ASP A C 1
ATOM 673 O O . ASP A 1 92 ? 14.260 3.366 -14.061 1.00 96.75 92 ASP A O 1
ATOM 677 N N . ASP A 1 93 ? 16.361 3.585 -13.297 1.00 98.00 93 ASP A N 1
ATOM 678 C CA . ASP A 1 93 ? 16.931 2.639 -14.252 1.00 98.00 93 ASP A CA 1
ATOM 679 C C . ASP A 1 93 ? 16.671 1.178 -13.840 1.00 98.00 93 ASP A C 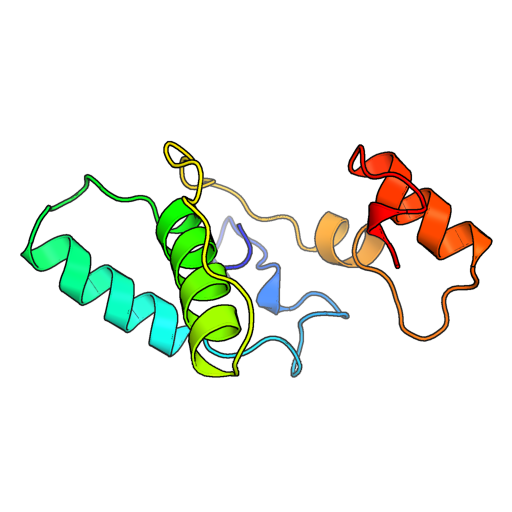1
ATOM 681 O O . ASP A 1 93 ? 16.273 0.872 -12.712 1.00 98.00 93 ASP A O 1
ATOM 685 N N . LEU A 1 94 ? 16.917 0.243 -14.765 1.00 97.81 94 LEU A N 1
ATOM 686 C CA . LEU A 1 94 ? 16.674 -1.186 -14.544 1.00 97.81 94 LEU A CA 1
ATOM 687 C C . LEU A 1 94 ? 17.384 -1.720 -13.290 1.00 97.81 94 LEU A C 1
ATOM 689 O O . LEU A 1 94 ? 16.807 -2.508 -12.543 1.00 97.81 94 LEU A O 1
ATOM 693 N N . GLN A 1 95 ? 18.626 -1.296 -13.046 1.00 98.00 95 GLN A N 1
ATOM 694 C CA . GLN A 1 95 ? 19.406 -1.791 -11.914 1.00 98.00 95 GLN A CA 1
ATOM 695 C C . GLN A 1 95 ? 18.830 -1.298 -10.582 1.00 98.00 95 GLN A C 1
ATOM 697 O O . GLN A 1 95 ? 18.785 -2.048 -9.601 1.00 98.00 95 GLN A O 1
ATOM 702 N N . THR A 1 96 ? 18.346 -0.059 -10.554 1.00 97.56 96 THR A N 1
ATOM 703 C CA . THR A 1 96 ? 17.656 0.537 -9.410 1.00 97.56 96 THR A CA 1
ATOM 704 C C . THR A 1 96 ? 16.339 -0.182 -9.140 1.00 97.56 96 THR A C 1
ATOM 706 O O . THR A 1 96 ? 16.081 -0.566 -7.997 1.00 97.56 96 THR A O 1
ATOM 709 N N . LEU A 1 97 ? 15.547 -0.454 -10.183 1.00 98.06 97 LEU A N 1
ATOM 710 C CA . LEU A 1 97 ? 14.293 -1.203 -10.066 1.00 98.06 97 LEU A CA 1
ATOM 711 C C . LEU A 1 97 ? 14.524 -2.609 -9.492 1.00 98.06 97 LEU A C 1
ATOM 713 O O . LEU A 1 97 ? 13.906 -2.969 -8.489 1.00 98.06 97 LEU A O 1
ATOM 717 N N . ILE A 1 98 ? 15.477 -3.369 -10.047 1.00 98.12 98 ILE A N 1
ATOM 718 C CA . ILE A 1 98 ? 15.838 -4.704 -9.540 1.00 98.12 98 ILE A CA 1
ATOM 719 C C . ILE A 1 98 ? 16.264 -4.630 -8.068 1.00 98.12 98 ILE A C 1
ATOM 721 O O . ILE A 1 98 ? 15.847 -5.462 -7.259 1.00 98.12 98 ILE A O 1
ATOM 725 N N . SER A 1 99 ? 17.061 -3.624 -7.698 1.00 97.50 99 SER A N 1
ATOM 726 C CA . SER A 1 99 ? 17.532 -3.446 -6.319 1.00 97.50 99 SER A CA 1
ATOM 727 C C . SER A 1 99 ? 16.374 -3.171 -5.353 1.00 97.50 99 SER A C 1
ATOM 729 O O . SER A 1 99 ? 16.300 -3.799 -4.296 1.00 97.50 99 SER A O 1
ATOM 731 N N . LYS A 1 100 ? 15.425 -2.301 -5.729 1.00 97.31 100 LYS A N 1
ATOM 732 C CA . LYS A 1 100 ? 14.233 -1.998 -4.918 1.00 97.31 100 LYS A CA 1
ATOM 733 C C . LYS A 1 100 ? 13.351 -3.230 -4.703 1.00 97.31 100 LYS A C 1
ATOM 735 O O . LYS A 1 100 ? 12.943 -3.493 -3.573 1.00 97.31 100 LYS A O 1
ATOM 740 N N . PHE A 1 101 ? 13.109 -4.024 -5.748 1.00 98.06 101 PHE A N 1
ATOM 741 C CA . PHE A 1 101 ? 12.358 -5.281 -5.633 1.00 98.06 101 PHE A CA 1
ATOM 742 C C . PHE A 1 101 ? 13.090 -6.299 -4.748 1.00 98.06 101 PHE A C 1
ATOM 744 O O . PHE A 1 101 ? 12.485 -6.893 -3.852 1.00 98.06 101 PHE A O 1
ATOM 751 N N . THR A 1 102 ? 14.409 -6.425 -4.912 1.00 97.56 102 THR A N 1
ATOM 752 C CA . THR A 1 102 ? 15.239 -7.353 -4.126 1.00 97.56 102 THR A CA 1
ATOM 753 C C . THR A 1 102 ? 15.203 -7.033 -2.631 1.00 97.56 102 THR A C 1
ATOM 755 O O . THR A 1 102 ? 15.084 -7.945 -1.814 1.00 97.56 102 THR A O 1
ATOM 758 N N . ILE A 1 103 ? 15.215 -5.751 -2.244 1.00 96.88 103 ILE A N 1
ATOM 759 C CA . ILE A 1 103 ? 15.079 -5.323 -0.836 1.00 96.88 103 ILE A CA 1
ATOM 760 C C . ILE A 1 103 ? 13.735 -5.763 -0.228 1.00 96.88 103 ILE A C 1
ATOM 762 O O . ILE A 1 103 ? 13.633 -5.962 0.982 1.00 96.88 103 ILE A O 1
ATOM 766 N N . LYS A 1 104 ? 12.701 -5.970 -1.053 1.00 97.00 104 LYS A N 1
ATOM 767 C CA . LYS A 1 104 ? 11.396 -6.511 -0.638 1.00 97.00 104 LYS A CA 1
ATOM 768 C C . LYS A 1 104 ? 11.312 -8.038 -0.711 1.00 97.00 104 LYS A C 1
ATOM 770 O O . LYS A 1 104 ? 10.238 -8.593 -0.495 1.00 97.00 104 LYS A O 1
ATOM 775 N N . GLY A 1 105 ? 12.428 -8.715 -0.979 1.00 97.94 105 GLY A N 1
ATOM 776 C CA . GLY A 1 105 ? 12.486 -10.167 -1.139 1.00 97.94 105 GLY A CA 1
ATOM 777 C C . GLY A 1 105 ? 11.873 -10.660 -2.450 1.00 97.94 105 GLY A C 1
ATOM 778 O O . GLY A 1 105 ? 11.509 -11.830 -2.537 1.00 97.94 105 GLY A O 1
ATOM 779 N N . LEU A 1 106 ? 11.734 -9.779 -3.445 1.00 98.31 106 LEU A N 1
ATOM 780 C CA . LEU A 1 106 ? 11.189 -10.090 -4.765 1.00 98.31 106 LEU A CA 1
ATOM 781 C C . LEU A 1 106 ? 12.316 -10.227 -5.791 1.00 98.31 106 LEU A C 1
ATOM 783 O O . LEU A 1 106 ? 13.332 -9.536 -5.726 1.00 98.31 106 LEU A O 1
ATOM 787 N N . THR A 1 107 ? 12.136 -11.126 -6.750 1.00 98.25 107 THR A N 1
ATOM 788 C CA . THR A 1 107 ? 13.105 -11.383 -7.817 1.00 98.25 107 THR A CA 1
ATOM 789 C C . THR A 1 107 ? 12.906 -10.435 -8.999 1.00 98.25 107 THR A C 1
ATOM 791 O O . THR A 1 107 ? 11.848 -9.833 -9.166 1.00 98.25 107 THR A O 1
ATOM 794 N N . ALA A 1 108 ? 13.892 -10.366 -9.899 1.00 97.50 108 ALA A N 1
ATOM 795 C CA . ALA A 1 108 ? 13.740 -9.646 -11.167 1.00 97.50 108 ALA A CA 1
ATOM 796 C C . ALA A 1 108 ? 12.597 -10.201 -12.040 1.00 97.50 108 ALA A C 1
ATOM 798 O O . ALA A 1 108 ? 12.062 -9.475 -12.867 1.00 97.50 108 ALA A O 1
ATOM 799 N N . LYS A 1 109 ? 12.204 -11.470 -11.853 1.00 98.00 109 LYS A N 1
ATOM 800 C CA . LYS A 1 109 ? 11.041 -12.047 -12.533 1.00 98.00 109 LYS A CA 1
ATOM 801 C C . LYS A 1 109 ? 9.725 -11.516 -11.965 1.00 98.00 109 LYS A C 1
ATOM 803 O O . LYS A 1 109 ? 8.794 -11.339 -12.729 1.00 98.00 109 LYS A O 1
ATOM 808 N N . ASP A 1 110 ? 9.654 -11.246 -10.662 1.00 97.69 110 ASP A N 1
ATOM 809 C CA . ASP A 1 110 ? 8.456 -10.674 -10.025 1.00 97.69 110 ASP A CA 1
ATOM 810 C C . ASP A 1 110 ? 8.234 -9.199 -10.405 1.00 97.69 110 ASP A C 1
ATOM 812 O O . ASP A 1 110 ? 7.154 -8.655 -10.194 1.00 97.69 110 ASP A O 1
ATOM 816 N N . MET A 1 111 ? 9.266 -8.546 -10.943 1.00 96.00 111 MET A N 1
ATOM 817 C CA . MET A 1 111 ? 9.201 -7.182 -11.468 1.00 96.00 111 MET A CA 1
ATOM 818 C C . MET A 1 111 ? 8.564 -7.102 -12.867 1.00 96.00 111 MET A C 1
ATOM 820 O O . MET A 1 111 ? 8.116 -6.022 -13.247 1.00 96.00 111 MET A O 1
ATOM 824 N N . VAL A 1 112 ? 8.545 -8.204 -13.630 1.00 94.81 112 VAL A N 1
ATOM 825 C CA . VAL A 1 112 ? 8.117 -8.256 -15.044 1.00 94.81 112 VAL A CA 1
ATOM 826 C C . VAL A 1 112 ? 6.722 -8.848 -15.191 1.00 94.81 112 VAL A C 1
ATOM 828 O O . VAL A 1 112 ? 6.445 -9.886 -14.553 1.00 94.81 112 VAL A O 1
#

Secondary structure (DSSP, 8-state):
-TTPPP-SS---GGGSTTTTTT---HHHHHHHHHHHHHHSTTTS-HHHHHHHHHHHHHHHTTPPP----------S---HHHHHHHSPPTT--HHHHHHHHHHTT--TTTT-

Radius of gyration: 15.81 Å; chains: 1; bounding box: 41×32×33 Å